Protein AF-A0A6L7CNS8-F1 (afdb_monomer_lite)

Secondary structure (DSSP, 8-state):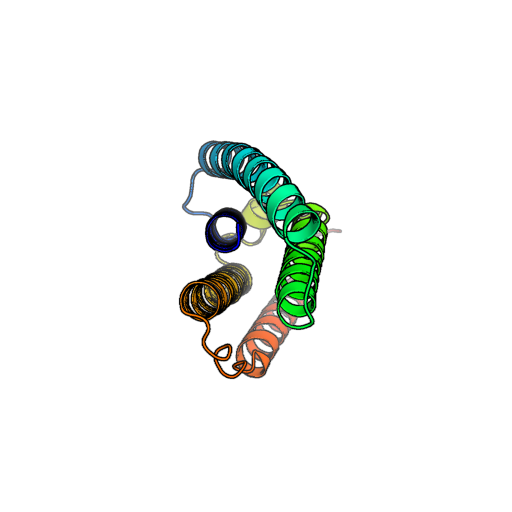
-HHHHHHHHHHHHGGG-TTS-HHHHHHHHHHHHHHHHHHHHHHHHHHHHS--SHHHHHHHHHHHHHHHHHHHHHH----HHHHHHHHTT-HHHHHHHHHHHHHHHHHHHHHHHHHTT-PPPPPPP-HHHHHHHHHHHHHHHHHTTT---

pLDDT: mean 89.31, std 11.74, range [44.66, 97.75]

Structure (mmCIF, N/CA/C/O backbone):
data_AF-A0A6L7CNS8-F1
#
_entry.id   AF-A0A6L7CNS8-F1
#
loop_
_atom_site.group_PDB
_atom_site.id
_atom_site.type_symbol
_atom_site.label_atom_id
_atom_site.label_alt_id
_atom_site.label_comp_id
_atom_site.label_asym_id
_atom_site.label_entity_id
_atom_site.label_seq_id
_atom_site.pdbx_PDB_ins_code
_atom_site.Cartn_x
_atom_site.Cartn_y
_atom_site.Cartn_z
_atom_site.occupancy
_atom_site.B_iso_or_equiv
_atom_site.auth_seq_id
_atom_site.auth_comp_id
_atom_site.auth_asym_id
_atom_site.auth_atom_id
_atom_site.pdbx_PDB_model_num
ATOM 1 N N . CYS A 1 1 ? 10.749 -3.515 -9.010 1.00 91.38 1 CYS A N 1
ATOM 2 C CA . CYS A 1 1 ? 10.189 -2.201 -8.640 1.00 91.38 1 CYS A CA 1
ATOM 3 C C . CYS A 1 1 ? 8.685 -2.311 -8.407 1.00 91.38 1 CYS A C 1
ATOM 5 O O . CYS A 1 1 ? 8.305 -2.224 -7.254 1.00 91.38 1 CYS A O 1
ATOM 7 N N . LEU A 1 2 ? 7.859 -2.609 -9.425 1.00 94.69 2 LEU A N 1
ATOM 8 C CA . LEU A 1 2 ? 6.399 -2.765 -9.248 1.00 94.69 2 LEU A CA 1
ATOM 9 C C . LEU A 1 2 ? 6.018 -3.776 -8.151 1.00 94.69 2 LEU A C 1
ATOM 11 O O . LEU A 1 2 ? 5.229 -3.446 -7.279 1.00 94.69 2 LEU A O 1
ATOM 15 N N . TYR A 1 3 ? 6.635 -4.962 -8.135 1.00 96.75 3 TYR A N 1
ATOM 16 C CA . TYR A 1 3 ? 6.379 -5.951 -7.078 1.00 96.75 3 TYR A CA 1
ATOM 17 C C . TYR A 1 3 ? 6.759 -5.461 -5.674 1.00 96.75 3 TYR A C 1
ATOM 19 O O . TYR A 1 3 ? 6.013 -5.691 -4.734 1.00 96.75 3 TYR A O 1
ATOM 27 N N . GLU A 1 4 ? 7.865 -4.727 -5.523 1.00 97.25 4 GLU A N 1
ATOM 28 C CA . GLU A 1 4 ? 8.225 -4.170 -4.209 1.00 97.25 4 GLU A CA 1
ATOM 29 C C . GLU A 1 4 ? 7.224 -3.112 -3.746 1.00 97.25 4 GLU A C 1
ATOM 31 O O . GLU A 1 4 ? 6.939 -3.012 -2.555 1.00 97.25 4 GLU A O 1
ATOM 36 N N . LEU A 1 5 ? 6.691 -2.321 -4.685 1.00 96.81 5 LEU A N 1
ATOM 37 C CA . LEU A 1 5 ? 5.643 -1.349 -4.396 1.00 96.81 5 LEU A CA 1
ATOM 38 C C . LEU A 1 5 ? 4.348 -2.052 -3.972 1.00 96.81 5 LEU A C 1
ATOM 40 O O . LEU A 1 5 ? 3.703 -1.593 -3.036 1.00 96.81 5 LEU A O 1
ATOM 44 N N . ALA A 1 6 ? 3.997 -3.179 -4.598 1.00 97.56 6 ALA A N 1
ATOM 45 C CA . ALA A 1 6 ? 2.860 -3.991 -4.167 1.00 97.56 6 ALA A CA 1
ATOM 46 C C . ALA A 1 6 ? 3.045 -4.481 -2.719 1.00 97.56 6 ALA A C 1
ATOM 48 O O . ALA A 1 6 ? 2.179 -4.243 -1.884 1.00 97.56 6 ALA A O 1
ATOM 49 N N . VAL A 1 7 ? 4.206 -5.051 -2.380 1.00 97.75 7 VAL A N 1
ATOM 50 C CA . VAL A 1 7 ? 4.500 -5.479 -0.997 1.00 97.75 7 VAL A CA 1
ATOM 51 C C . VAL A 1 7 ? 4.467 -4.295 -0.018 1.00 97.75 7 VAL A C 1
ATOM 53 O O . VAL A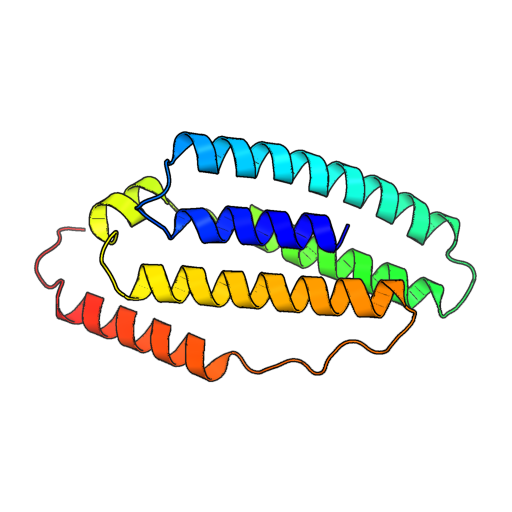 1 7 ? 4.015 -4.433 1.116 1.00 97.75 7 VAL A O 1
ATOM 56 N N . TYR A 1 8 ? 4.893 -3.098 -0.435 1.00 97.19 8 TYR A N 1
ATOM 57 C CA . TYR A 1 8 ? 4.773 -1.891 0.393 1.00 97.19 8 TYR A CA 1
ATOM 58 C C . TYR A 1 8 ? 3.310 -1.498 0.658 1.00 97.19 8 TYR A C 1
ATOM 60 O O . TYR A 1 8 ? 2.962 -1.133 1.781 1.00 97.19 8 TYR A O 1
ATOM 68 N N . VAL A 1 9 ? 2.448 -1.604 -0.356 1.00 96.50 9 VAL A N 1
ATOM 69 C CA . VAL A 1 9 ? 1.001 -1.364 -0.242 1.00 96.50 9 VAL A CA 1
ATOM 70 C C . VAL A 1 9 ? 0.350 -2.374 0.707 1.00 96.50 9 VAL A C 1
ATOM 72 O O . VAL A 1 9 ? -0.393 -1.969 1.596 1.00 96.50 9 VAL A O 1
ATOM 75 N N . GLU A 1 10 ? 0.703 -3.655 0.602 1.00 97.00 10 GLU A N 1
ATOM 76 C CA . GLU A 1 10 ? 0.284 -4.712 1.539 1.00 97.00 10 GLU A CA 1
ATOM 77 C C . GLU A 1 10 ? 0.740 -4.410 2.980 1.00 97.00 10 GLU A C 1
ATOM 79 O O . GLU A 1 10 ? -0.037 -4.492 3.937 1.00 97.00 10 GLU A O 1
ATOM 84 N N . CYS A 1 11 ? 1.985 -3.951 3.157 1.00 96.31 11 CYS A N 1
ATOM 85 C CA . CYS A 1 11 ? 2.464 -3.503 4.465 1.00 96.31 11 CYS A CA 1
ATOM 86 C C . CYS A 1 11 ? 1.636 -2.327 5.014 1.00 96.31 11 CYS A C 1
ATOM 88 O O . CYS A 1 11 ? 1.422 -2.245 6.223 1.00 96.31 11 CYS A O 1
ATOM 90 N N . LYS A 1 12 ? 1.151 -1.416 4.162 1.00 95.38 12 LYS A N 1
ATOM 91 C CA . LYS A 1 12 ? 0.239 -0.346 4.596 1.00 95.38 12 LYS A CA 1
ATOM 92 C C . LYS A 1 12 ? -1.149 -0.872 4.951 1.00 95.38 12 LYS A C 1
ATOM 94 O O . LYS A 1 12 ? -1.685 -0.467 5.979 1.00 95.38 12 LYS A O 1
ATOM 99 N N . ALA A 1 13 ? -1.701 -1.795 4.165 1.00 96.12 13 ALA A N 1
ATOM 100 C CA . ALA A 1 13 ? -2.990 -2.424 4.455 1.00 96.12 13 ALA A CA 1
ATOM 101 C C . ALA A 1 13 ? -2.994 -3.089 5.841 1.00 96.12 13 ALA A C 1
ATOM 103 O O . ALA A 1 13 ? -3.959 -2.965 6.594 1.00 96.12 13 ALA A O 1
ATOM 104 N N . GLY A 1 14 ? -1.875 -3.711 6.231 1.00 96.38 14 GLY A N 1
ATOM 105 C CA . GLY A 1 14 ? -1.709 -4.327 7.548 1.00 96.38 14 GLY A CA 1
ATOM 106 C C . GLY A 1 14 ? -1.960 -3.389 8.736 1.00 96.38 14 GLY A C 1
ATOM 107 O O . GLY A 1 14 ? -2.393 -3.859 9.786 1.00 96.38 14 GLY A O 1
ATOM 108 N N . PHE A 1 15 ? -1.777 -2.072 8.595 1.00 96.25 15 PHE A N 1
ATOM 109 C CA . PHE A 1 15 ? -2.083 -1.129 9.677 1.00 96.25 15 PHE A CA 1
ATOM 110 C C . PHE A 1 15 ? -3.578 -0.981 9.970 1.00 96.25 15 PHE A C 1
ATOM 112 O O . PHE A 1 15 ? -3.935 -0.586 11.078 1.00 96.25 15 PHE A O 1
ATOM 119 N N . TYR A 1 16 ? -4.446 -1.356 9.036 1.00 96.25 16 TYR A N 1
ATOM 120 C CA . TYR A 1 16 ? -5.892 -1.372 9.246 1.00 96.25 16 TYR A CA 1
ATOM 121 C C . TYR A 1 16 ? -6.384 -2.667 9.910 1.00 96.25 16 TYR A C 1
ATOM 123 O O . TYR A 1 16 ? -7.559 -2.784 10.237 1.00 96.25 16 TYR A O 1
ATOM 131 N N . ASP A 1 17 ? -5.497 -3.635 10.153 1.00 95.19 17 ASP A N 1
ATOM 132 C CA . ASP A 1 17 ? -5.815 -4.852 10.894 1.00 95.19 17 ASP A CA 1
ATOM 133 C C . ASP A 1 17 ? -5.329 -4.746 12.345 1.00 95.19 17 ASP A C 1
ATOM 135 O O . ASP A 1 17 ? -4.132 -4.855 12.622 1.00 95.19 17 ASP A O 1
ATOM 139 N N . ALA A 1 18 ? -6.256 -4.523 13.278 1.00 93.12 18 ALA A N 1
ATOM 140 C CA . ALA A 1 18 ? -5.936 -4.379 14.697 1.00 93.12 18 ALA A CA 1
ATOM 141 C C . ALA A 1 18 ? -5.443 -5.683 15.353 1.00 93.12 18 ALA A C 1
ATOM 143 O O . ALA A 1 18 ? -4.866 -5.627 16.436 1.00 93.12 18 ALA A O 1
ATOM 144 N N . SER A 1 19 ? -5.619 -6.843 14.705 1.00 93.62 19 SER A N 1
ATOM 145 C CA . SER A 1 19 ? -5.096 -8.117 15.217 1.00 93.62 19 SER A CA 1
ATOM 146 C C . SER A 1 19 ? -3.587 -8.285 15.004 1.00 93.62 19 SER A C 1
ATOM 148 O O . SER A 1 19 ? -2.966 -9.123 15.658 1.00 93.62 19 SER A O 1
ATOM 150 N N . LYS A 1 20 ? -2.984 -7.496 14.103 1.00 95.06 20 LYS A N 1
ATOM 151 C CA . LYS A 1 20 ? -1.542 -7.522 13.833 1.00 95.06 20 LYS A CA 1
ATOM 152 C C . LYS A 1 20 ? -0.780 -6.680 14.847 1.00 95.06 20 LYS A C 1
ATOM 154 O O . LYS A 1 20 ? -1.178 -5.547 15.129 1.00 95.06 20 LYS A O 1
ATOM 159 N N . ASP A 1 21 ? 0.370 -7.175 15.296 1.00 96.12 21 ASP A N 1
ATOM 160 C CA . ASP A 1 21 ? 1.278 -6.396 16.136 1.00 96.12 21 ASP A CA 1
ATOM 161 C C . ASP A 1 21 ? 1.743 -5.121 15.411 1.00 96.12 21 ASP A C 1
ATOM 163 O O . ASP A 1 21 ? 2.104 -5.141 14.230 1.00 96.12 21 ASP A O 1
ATOM 167 N N . PHE A 1 22 ? 1.663 -3.984 16.105 1.00 95.25 22 PHE A N 1
ATOM 168 C CA . PHE A 1 22 ? 1.951 -2.684 15.505 1.00 95.25 22 PHE A CA 1
ATOM 169 C C . PHE A 1 22 ? 3.443 -2.507 15.214 1.00 95.25 22 PHE A C 1
ATOM 171 O O . PHE A 1 22 ? 3.801 -2.028 14.136 1.00 95.25 22 PHE A O 1
ATOM 178 N N . ASP A 1 23 ? 4.308 -2.904 16.146 1.00 96.69 23 ASP A N 1
ATOM 179 C CA . ASP A 1 23 ? 5.750 -2.707 16.030 1.00 96.69 23 ASP A CA 1
ATOM 180 C C . ASP A 1 23 ? 6.333 -3.622 14.951 1.00 96.69 23 ASP A C 1
ATOM 182 O O . ASP A 1 23 ? 7.171 -3.196 14.151 1.00 96.69 23 ASP A O 1
ATOM 186 N N . GLU A 1 24 ? 5.865 -4.867 14.859 1.00 97.44 24 GLU A N 1
ATOM 187 C CA . GLU A 1 24 ? 6.213 -5.773 13.764 1.00 97.44 24 GLU A CA 1
ATOM 188 C C . GLU A 1 24 ? 5.793 -5.199 12.405 1.00 97.44 24 GLU A C 1
ATOM 190 O O . GLU A 1 24 ? 6.600 -5.191 11.467 1.00 97.44 24 GLU A O 1
ATOM 195 N N . GLN A 1 25 ? 4.572 -4.658 12.307 1.00 96.75 25 GLN A N 1
ATOM 196 C CA . GLN A 1 25 ? 4.052 -4.051 11.079 1.00 96.75 25 GLN A CA 1
ATOM 197 C C . GLN A 1 25 ? 4.836 -2.792 10.685 1.00 96.75 25 GLN A C 1
ATOM 199 O O . GLN A 1 25 ? 5.189 -2.614 9.516 1.00 96.75 25 GLN A O 1
ATOM 204 N N . PHE A 1 26 ? 5.168 -1.944 11.657 1.00 95.88 26 PHE A N 1
ATOM 205 C CA . PHE A 1 26 ? 5.993 -0.757 11.458 1.00 95.88 26 PHE A CA 1
ATOM 206 C C . PHE A 1 26 ? 7.397 -1.111 10.978 1.00 95.88 26 PHE A C 1
ATOM 208 O O . PHE A 1 26 ? 7.864 -0.589 9.962 1.00 95.88 26 PHE A O 1
ATOM 215 N N . ASN A 1 27 ? 8.045 -2.070 11.635 1.00 97.19 27 ASN A N 1
ATOM 216 C CA . ASN A 1 27 ? 9.358 -2.550 11.228 1.00 97.19 27 ASN A CA 1
ATOM 217 C C . ASN A 1 27 ? 9.340 -3.175 9.822 1.00 97.19 27 ASN A C 1
ATOM 219 O O . ASN A 1 27 ? 10.284 -2.985 9.051 1.00 97.19 27 ASN A O 1
ATOM 223 N N . ALA A 1 28 ? 8.281 -3.912 9.467 1.00 97.38 28 ALA A N 1
ATOM 224 C CA . ALA A 1 28 ? 8.106 -4.457 8.123 1.00 97.38 28 ALA A CA 1
ATOM 225 C C . ALA A 1 28 ? 7.958 -3.347 7.072 1.00 97.38 28 ALA A C 1
ATOM 227 O O . ALA A 1 28 ? 8.659 -3.380 6.058 1.00 97.38 28 ALA A O 1
ATOM 228 N N . LEU A 1 29 ? 7.131 -2.331 7.346 1.00 96.25 29 LEU A N 1
ATOM 229 C CA . LEU A 1 29 ? 6.941 -1.185 6.457 1.00 96.25 29 LEU A CA 1
ATOM 230 C C . LEU A 1 29 ? 8.262 -0.448 6.195 1.00 96.25 29 LEU A C 1
ATOM 232 O O . LEU A 1 29 ? 8.585 -0.180 5.040 1.00 96.25 29 LEU A O 1
ATOM 236 N N . VAL A 1 30 ? 9.045 -0.157 7.241 1.00 96.50 30 VAL A N 1
ATOM 237 C CA . VAL A 1 30 ? 10.336 0.545 7.115 1.00 96.50 30 VAL A CA 1
ATOM 238 C C . VAL A 1 30 ? 11.328 -0.262 6.278 1.00 96.50 30 VAL A C 1
ATOM 240 O O . VAL A 1 30 ? 11.968 0.286 5.379 1.00 96.50 30 VAL A O 1
ATOM 243 N N . ARG A 1 31 ? 11.443 -1.576 6.517 1.00 97.75 31 ARG A N 1
ATOM 244 C CA . ARG A 1 31 ? 12.304 -2.444 5.693 1.00 97.75 31 ARG A CA 1
ATOM 245 C C . ARG A 1 31 ? 11.873 -2.432 4.230 1.00 97.75 31 ARG A C 1
ATOM 247 O O . ARG A 1 31 ? 12.721 -2.316 3.346 1.00 97.75 31 ARG A O 1
ATOM 254 N N . GLN A 1 32 ? 10.569 -2.511 3.977 1.00 97.75 32 GLN A N 1
ATOM 255 C CA . GLN A 1 32 ? 10.051 -2.507 2.616 1.00 97.75 32 GLN A CA 1
ATOM 256 C C . GLN A 1 32 ? 10.236 -1.149 1.931 1.00 97.75 32 GLN A C 1
ATOM 258 O O . GLN A 1 32 ? 10.517 -1.099 0.737 1.00 97.75 32 GLN A O 1
ATOM 263 N N . GLN A 1 33 ? 10.159 -0.046 2.676 1.00 95.94 33 GLN A N 1
ATOM 264 C CA . GLN A 1 33 ? 10.443 1.294 2.165 1.00 95.94 33 GLN A CA 1
ATOM 265 C C . GLN A 1 33 ? 11.871 1.401 1.607 1.00 95.94 33 GLN A C 1
ATOM 267 O O . GLN A 1 33 ? 12.073 1.942 0.519 1.00 95.94 33 GLN A O 1
ATOM 272 N N . ILE A 1 34 ? 12.854 0.831 2.315 1.00 96.50 34 ILE A N 1
ATOM 273 C CA . ILE A 1 34 ? 14.249 0.761 1.852 1.00 96.50 34 ILE A CA 1
ATOM 274 C C . ILE A 1 34 ? 14.336 -0.066 0.561 1.00 96.50 34 ILE A C 1
ATOM 276 O O . ILE A 1 34 ? 14.909 0.390 -0.427 1.00 96.50 34 ILE A O 1
ATOM 280 N N . ALA A 1 35 ? 13.702 -1.243 0.528 1.00 97.19 35 ALA A N 1
ATOM 281 C CA . ALA A 1 35 ? 13.707 -2.112 -0.649 1.00 97.19 35 ALA A CA 1
ATOM 282 C C . ALA A 1 35 ? 13.084 -1.443 -1.890 1.00 97.19 35 ALA A C 1
ATOM 284 O O . ALA A 1 35 ? 13.620 -1.557 -2.999 1.00 97.19 35 ALA A O 1
ATOM 285 N N . VAL A 1 36 ? 11.976 -0.711 -1.720 1.00 96.25 36 VAL A N 1
ATOM 286 C CA . VAL A 1 36 ? 11.346 0.058 -2.804 1.00 96.25 36 VAL A CA 1
ATOM 287 C C . VAL A 1 36 ? 12.292 1.139 -3.316 1.00 96.25 36 VAL A C 1
ATOM 289 O O . VAL A 1 36 ? 12.489 1.220 -4.530 1.00 96.25 36 VAL A O 1
ATOM 292 N N . ALA A 1 37 ? 12.906 1.923 -2.426 1.00 94.06 37 ALA A N 1
ATOM 293 C CA . ALA A 1 37 ? 13.844 2.979 -2.805 1.00 94.06 37 ALA A CA 1
ATOM 294 C C . ALA A 1 37 ? 15.040 2.425 -3.604 1.00 94.06 37 ALA A C 1
ATOM 296 O O . ALA A 1 37 ? 15.358 2.935 -4.683 1.00 94.06 37 ALA A O 1
ATOM 297 N N . ASP A 1 38 ? 15.634 1.319 -3.148 1.00 95.94 38 ASP A N 1
ATOM 298 C CA . ASP A 1 38 ? 16.739 0.653 -3.845 1.00 95.94 38 ASP A CA 1
ATOM 299 C C . ASP A 1 38 ? 16.320 0.162 -5.239 1.00 95.94 38 ASP A C 1
ATOM 301 O O . ASP A 1 38 ? 17.018 0.378 -6.236 1.00 95.94 38 ASP A O 1
ATOM 305 N N . LYS A 1 39 ? 15.146 -0.476 -5.361 1.00 95.50 39 LYS A N 1
ATOM 306 C CA . LYS A 1 39 ? 14.651 -0.923 -6.674 1.00 95.50 39 LYS A CA 1
ATOM 307 C C . LYS A 1 39 ? 14.248 0.235 -7.580 1.00 95.50 39 LYS A C 1
ATOM 309 O O . LYS A 1 39 ? 14.362 0.077 -8.797 1.00 95.50 39 LYS A O 1
ATOM 314 N N . GLN A 1 40 ? 13.775 1.354 -7.038 1.00 92.94 40 GLN A N 1
ATOM 315 C CA . GLN A 1 40 ? 13.486 2.556 -7.819 1.00 92.94 40 GLN A CA 1
ATOM 316 C C . GLN A 1 40 ? 14.769 3.143 -8.399 1.00 92.94 40 GLN A C 1
ATOM 318 O O . GLN A 1 40 ? 14.794 3.453 -9.586 1.00 92.94 40 GLN A O 1
ATOM 323 N N . GLN A 1 41 ? 15.848 3.204 -7.617 1.00 92.12 41 GLN A N 1
ATOM 324 C CA . GLN A 1 41 ? 17.162 3.641 -8.089 1.00 92.12 41 GLN A CA 1
ATOM 325 C C . GLN A 1 41 ? 17.660 2.778 -9.261 1.00 92.12 41 GLN A C 1
ATOM 327 O O . GLN A 1 41 ? 18.018 3.305 -10.314 1.00 92.12 41 GLN A O 1
ATOM 332 N N . VAL A 1 42 ? 17.602 1.451 -9.120 1.00 92.56 42 VAL A N 1
ATOM 333 C CA . VAL A 1 42 ? 17.990 0.518 -10.194 1.00 92.56 42 VAL A CA 1
ATOM 334 C C . VAL A 1 42 ? 17.099 0.674 -11.430 1.00 92.56 42 VAL A C 1
ATOM 336 O O . VAL A 1 42 ? 17.599 0.698 -12.554 1.00 92.56 42 VAL A O 1
ATOM 339 N N . ALA A 1 43 ? 15.782 0.796 -11.240 1.00 90.81 43 ALA A N 1
ATOM 340 C CA . ALA A 1 43 ? 14.842 0.982 -12.342 1.00 90.81 43 ALA A CA 1
ATOM 341 C C . ALA A 1 43 ? 15.092 2.301 -13.082 1.00 90.81 43 ALA A C 1
ATOM 343 O O . ALA A 1 43 ? 15.057 2.313 -14.307 1.00 90.81 43 ALA A O 1
ATOM 344 N N . ARG A 1 44 ? 15.399 3.379 -12.352 1.00 90.44 44 ARG A N 1
ATOM 345 C CA . ARG A 1 44 ? 15.741 4.691 -12.901 1.00 90.44 44 ARG A CA 1
ATOM 346 C C . ARG A 1 44 ? 16.956 4.602 -13.819 1.00 90.44 44 ARG A C 1
ATOM 348 O O . ARG A 1 44 ? 16.904 5.038 -14.966 1.00 90.44 44 ARG A O 1
ATOM 355 N N . ASP A 1 45 ? 18.035 4.000 -13.327 1.00 89.19 45 ASP A N 1
ATOM 356 C CA . ASP A 1 45 ? 19.269 3.858 -14.098 1.00 89.19 45 ASP A CA 1
ATOM 357 C C . ASP A 1 45 ? 19.052 2.998 -15.351 1.00 89.19 45 ASP A C 1
ATOM 359 O O . ASP A 1 45 ? 19.591 3.313 -16.411 1.00 89.19 45 ASP A O 1
ATOM 363 N N . PHE A 1 46 ? 18.221 1.956 -15.253 1.00 86.38 46 PHE A N 1
ATOM 364 C CA . PHE A 1 46 ? 17.823 1.124 -16.387 1.00 86.38 46 PHE A CA 1
ATOM 365 C C . PHE A 1 46 ? 17.045 1.924 -17.444 1.00 86.38 46 PHE A C 1
ATOM 367 O O . PHE A 1 46 ? 17.478 1.997 -18.593 1.00 86.38 46 PHE A O 1
ATOM 374 N N . VAL A 1 47 ? 15.949 2.590 -17.060 1.00 85.06 47 VAL A N 1
ATOM 375 C CA . VAL A 1 47 ? 15.091 3.302 -18.025 1.00 85.06 47 VAL A CA 1
ATOM 376 C C . VAL A 1 47 ? 15.765 4.522 -18.650 1.00 85.06 47 VAL A C 1
ATOM 378 O O . VAL A 1 47 ? 15.405 4.885 -19.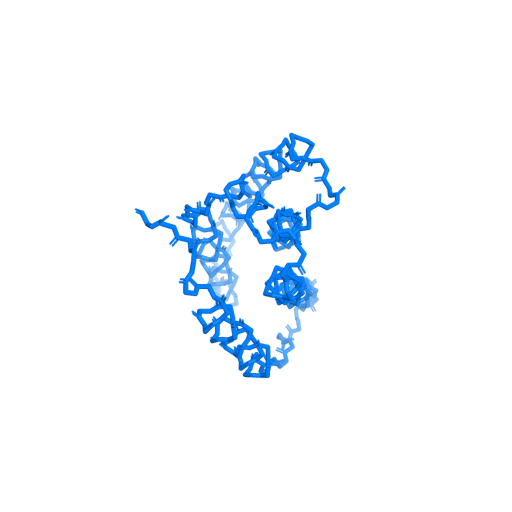763 1.00 85.06 47 VAL A O 1
ATOM 381 N N . PHE A 1 48 ? 16.740 5.154 -17.984 1.00 78.94 48 PHE A N 1
ATOM 382 C CA . PHE A 1 48 ? 17.474 6.290 -18.557 1.00 78.94 48 PHE A CA 1
ATOM 383 C C . PHE A 1 48 ? 18.704 5.891 -19.380 1.00 78.94 48 PHE A C 1
ATOM 385 O O . PHE A 1 48 ? 19.059 6.629 -20.298 1.00 78.94 48 PHE A O 1
ATOM 392 N N . ARG A 1 49 ? 19.356 4.750 -19.103 1.00 75.31 49 ARG A N 1
ATOM 393 C CA . ARG A 1 49 ? 20.492 4.276 -19.919 1.00 75.31 49 ARG A CA 1
ATOM 394 C C . ARG A 1 49 ? 20.056 3.687 -21.259 1.00 75.31 49 ARG A C 1
ATOM 396 O O . ARG A 1 49 ? 20.766 3.881 -22.242 1.00 75.31 49 ARG A O 1
ATOM 403 N N . ASP A 1 50 ? 18.909 3.013 -21.301 1.00 63.97 50 ASP A N 1
ATOM 404 C CA . ASP A 1 50 ? 18.412 2.337 -22.508 1.00 63.97 50 ASP A CA 1
ATOM 405 C C . ASP A 1 50 ? 17.454 3.186 -23.358 1.00 63.97 50 ASP A C 1
ATOM 407 O O . ASP A 1 50 ? 16.950 2.711 -24.366 1.00 63.97 50 ASP A O 1
ATOM 411 N N . ASN A 1 51 ? 17.233 4.461 -23.015 1.00 61.06 51 ASN A N 1
ATOM 412 C CA . ASN A 1 51 ? 16.224 5.319 -23.647 1.00 61.06 51 ASN A CA 1
ATOM 413 C C . ASN A 1 51 ? 16.614 5.797 -25.062 1.00 61.06 51 ASN A C 1
ATOM 415 O O . ASN A 1 51 ? 17.006 6.949 -25.263 1.00 61.06 51 ASN A O 1
ATOM 419 N N . ARG A 1 52 ? 16.559 4.903 -26.055 1.00 60.44 52 ARG A N 1
ATOM 420 C CA . ARG A 1 52 ? 17.010 5.146 -27.439 1.00 60.44 52 ARG A CA 1
ATOM 421 C C . ARG A 1 52 ? 15.873 5.087 -28.466 1.00 60.44 52 ARG A C 1
ATOM 423 O O . ARG A 1 52 ? 16.088 5.457 -29.620 1.00 60.44 52 ARG A O 1
ATOM 430 N N . THR A 1 53 ? 14.682 4.636 -28.072 1.00 57.81 53 THR A N 1
ATOM 431 C CA . THR A 1 53 ? 13.516 4.371 -28.929 1.00 57.81 53 THR A CA 1
ATOM 432 C C . THR A 1 53 ? 12.192 4.796 -28.273 1.00 57.81 53 THR A C 1
ATOM 434 O O . THR A 1 53 ? 12.110 5.075 -27.082 1.00 57.81 53 THR A O 1
ATOM 437 N N . THR A 1 54 ? 11.100 4.823 -29.044 1.00 58.72 54 THR A N 1
ATOM 438 C CA . THR A 1 54 ? 9.748 5.176 -28.564 1.00 58.72 54 THR A CA 1
ATOM 439 C C . THR A 1 54 ? 9.169 4.172 -27.554 1.00 58.72 54 THR A C 1
ATOM 441 O O . THR A 1 54 ? 8.326 4.549 -26.740 1.00 58.72 54 THR A O 1
ATOM 444 N N . SER A 1 55 ? 9.610 2.906 -27.592 1.00 60.22 55 SER A N 1
ATOM 445 C CA . SER A 1 55 ? 9.247 1.872 -26.606 1.00 60.22 55 SER A CA 1
ATOM 446 C C . SER A 1 55 ? 9.801 2.207 -25.218 1.00 60.22 55 SER A C 1
ATOM 448 O O . SER A 1 55 ? 9.122 2.024 -24.206 1.00 60.22 55 SER A O 1
ATOM 450 N N . ASP A 1 56 ? 10.986 2.813 -25.177 1.00 64.25 56 ASP A N 1
ATOM 451 C CA . ASP A 1 56 ? 11.669 3.178 -23.937 1.00 64.25 56 ASP A CA 1
ATOM 452 C C . ASP A 1 56 ? 10.952 4.328 -23.206 1.00 64.25 56 ASP A C 1
ATOM 454 O O . ASP A 1 56 ? 10.866 4.346 -21.975 1.00 64.25 56 ASP A O 1
ATOM 458 N N . GLY A 1 57 ? 10.276 5.207 -23.957 1.00 79.31 57 GLY A N 1
ATOM 459 C CA . GLY A 1 57 ? 9.405 6.245 -23.400 1.00 79.31 57 GLY A CA 1
ATOM 460 C C . GLY A 1 57 ? 8.251 5.693 -22.553 1.00 79.31 57 GLY A C 1
ATOM 461 O O . GLY A 1 57 ? 7.841 6.328 -21.580 1.00 79.31 57 GLY A O 1
ATOM 462 N N . ARG A 1 58 ? 7.753 4.486 -22.857 1.00 82.44 58 ARG A N 1
ATOM 463 C CA . ARG A 1 58 ? 6.691 3.833 -22.072 1.00 82.44 58 ARG A CA 1
ATOM 464 C C . ARG A 1 58 ? 7.205 3.348 -20.719 1.00 82.44 58 ARG A C 1
ATOM 466 O O . ARG A 1 58 ? 6.523 3.526 -19.713 1.00 82.44 58 ARG A O 1
ATOM 473 N N . LEU A 1 59 ? 8.406 2.770 -20.678 1.00 85.88 59 LEU A N 1
ATOM 474 C CA . LEU A 1 59 ? 9.029 2.322 -19.429 1.00 85.88 59 LEU A CA 1
ATOM 475 C C . LEU A 1 59 ? 9.355 3.503 -18.511 1.00 85.88 59 LEU A C 1
ATOM 477 O O . LEU A 1 59 ? 9.144 3.405 -17.303 1.00 85.88 59 LEU A O 1
ATOM 481 N N . VAL A 1 60 ? 9.770 4.641 -19.077 1.00 88.75 60 VAL A N 1
ATOM 482 C CA . VAL A 1 60 ? 9.924 5.894 -18.322 1.00 88.75 60 VAL A CA 1
ATOM 483 C C . VAL A 1 60 ? 8.594 6.361 -17.733 1.00 88.75 60 VAL A C 1
ATOM 485 O O . VAL A 1 60 ? 8.540 6.678 -16.547 1.00 88.75 60 VAL A O 1
ATOM 488 N N . GLN A 1 61 ? 7.509 6.360 -18.514 1.00 88.75 61 GLN A N 1
ATOM 489 C CA . GLN A 1 61 ? 6.184 6.741 -18.009 1.00 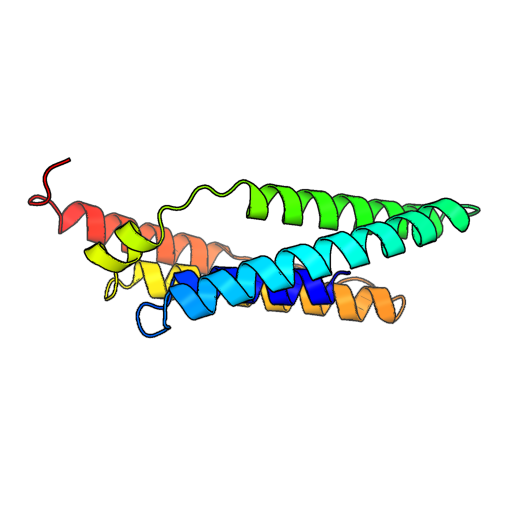88.75 61 GLN A CA 1
ATOM 490 C C . GLN A 1 61 ? 5.712 5.817 -16.882 1.00 88.75 61 GLN A C 1
ATOM 492 O O . GLN A 1 61 ? 5.239 6.299 -15.857 1.00 88.75 61 GLN A O 1
ATOM 497 N N . ILE A 1 62 ? 5.879 4.500 -17.033 1.00 89.94 62 ILE A N 1
ATOM 498 C CA . ILE A 1 62 ? 5.552 3.527 -15.981 1.00 89.94 62 ILE A CA 1
ATOM 499 C C . ILE A 1 62 ? 6.388 3.800 -14.727 1.00 89.94 62 ILE A C 1
ATOM 501 O O . ILE A 1 62 ? 5.857 3.777 -13.618 1.00 89.94 62 ILE A O 1
ATOM 505 N N . HIS A 1 63 ? 7.680 4.089 -14.887 1.00 91.19 63 HIS A N 1
ATOM 506 C CA . HIS A 1 63 ? 8.555 4.417 -13.767 1.00 91.19 63 HIS A CA 1
ATOM 507 C C . HIS A 1 63 ? 8.121 5.693 -13.034 1.00 91.19 63 HIS A C 1
ATOM 509 O O . HIS A 1 63 ? 8.035 5.674 -11.810 1.00 91.19 63 HIS A O 1
ATOM 515 N N . MET A 1 64 ? 7.768 6.756 -13.763 1.00 92.12 64 MET A N 1
ATOM 516 C CA . MET A 1 64 ? 7.229 7.985 -13.170 1.00 92.12 64 MET A CA 1
ATOM 517 C C . MET A 1 64 ? 5.919 7.721 -12.423 1.00 92.12 64 MET A C 1
ATOM 519 O O . MET A 1 64 ? 5.782 8.130 -11.279 1.00 92.12 64 MET A O 1
ATOM 523 N N . ARG A 1 65 ? 4.988 6.951 -13.003 1.00 92.69 65 ARG A N 1
ATOM 524 C CA . ARG A 1 65 ? 3.726 6.609 -12.322 1.00 92.69 65 ARG A CA 1
ATOM 525 C C . ARG A 1 65 ? 3.926 5.772 -11.064 1.00 92.69 65 ARG A C 1
ATOM 527 O O . ARG A 1 65 ? 3.219 5.977 -10.085 1.00 92.69 65 ARG A O 1
ATOM 534 N N . MET A 1 66 ? 4.888 4.850 -11.062 1.00 92.25 66 MET A N 1
ATOM 535 C CA . MET A 1 66 ? 5.262 4.136 -9.838 1.00 92.25 66 MET A CA 1
ATOM 536 C C . MET A 1 66 ? 5.778 5.075 -8.752 1.00 92.25 66 MET A C 1
ATOM 538 O O . MET A 1 66 ? 5.465 4.865 -7.581 1.00 92.25 66 MET A O 1
ATOM 542 N N . LEU A 1 67 ? 6.596 6.059 -9.134 1.00 93.88 67 LEU A N 1
ATOM 543 C CA . LEU A 1 67 ? 7.139 7.043 -8.207 1.00 93.88 67 LEU A CA 1
ATOM 544 C C . LEU A 1 67 ? 6.012 7.901 -7.621 1.00 93.88 67 LEU A C 1
ATOM 546 O O . LEU A 1 67 ? 5.917 7.976 -6.402 1.00 93.88 67 LEU A O 1
ATOM 550 N N . ASP A 1 68 ? 5.111 8.417 -8.465 1.00 94.88 68 ASP A N 1
ATOM 551 C CA . ASP A 1 68 ? 3.936 9.192 -8.041 1.00 94.88 68 ASP A CA 1
ATOM 552 C C . ASP A 1 68 ? 3.114 8.429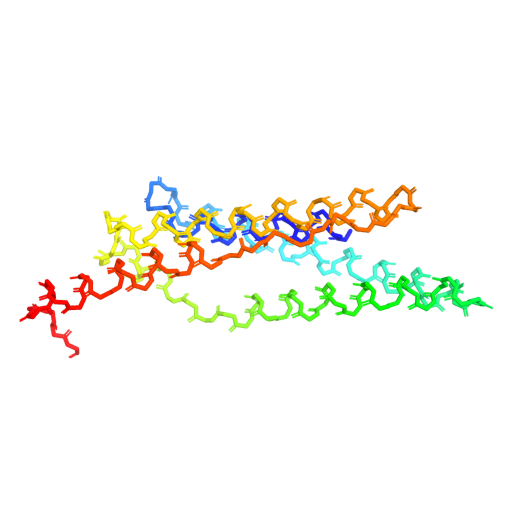 -6.980 1.00 94.88 68 ASP A C 1
ATOM 554 O O . ASP A 1 68 ? 2.770 8.971 -5.931 1.00 94.88 68 ASP A O 1
ATOM 558 N N . ILE A 1 69 ? 2.820 7.143 -7.229 1.00 92.75 69 ILE A N 1
ATOM 559 C CA . ILE A 1 69 ? 2.055 6.295 -6.298 1.00 92.75 69 ILE A CA 1
ATOM 560 C C . ILE A 1 69 ? 2.819 6.103 -4.986 1.00 92.75 69 ILE A C 1
ATOM 562 O O . ILE A 1 69 ? 2.241 6.221 -3.907 1.00 92.75 69 ILE A O 1
ATOM 566 N N . TYR A 1 70 ? 4.112 5.790 -5.066 1.00 94.25 70 TYR A N 1
ATOM 567 C CA . TYR A 1 70 ? 4.939 5.585 -3.884 1.00 94.25 70 TYR A CA 1
ATOM 568 C C . TYR A 1 70 ? 5.032 6.849 -3.024 1.00 94.25 70 TYR A C 1
ATOM 570 O O . TYR A 1 70 ? 4.855 6.766 -1.812 1.00 94.25 70 TYR A O 1
ATOM 578 N N . GLU A 1 71 ? 5.258 8.012 -3.634 1.00 93.69 71 GLU A N 1
ATOM 579 C CA . GLU A 1 71 ? 5.321 9.297 -2.934 1.00 93.69 71 GLU A CA 1
ATOM 580 C C . GLU A 1 71 ? 3.979 9.654 -2.295 1.00 93.69 71 GLU A C 1
ATOM 582 O O . GLU A 1 71 ? 3.942 10.048 -1.128 1.00 93.69 71 GLU A O 1
ATOM 587 N N . TYR A 1 72 ? 2.872 9.439 -3.013 1.00 93.62 72 TYR A N 1
ATOM 588 C CA . TYR A 1 72 ? 1.532 9.636 -2.468 1.00 93.62 72 TYR A CA 1
ATOM 589 C C . TYR A 1 72 ? 1.306 8.773 -1.220 1.00 93.62 72 TYR A C 1
ATOM 591 O O . TYR A 1 72 ? 0.941 9.290 -0.162 1.00 93.62 72 TYR A O 1
ATOM 599 N N . LEU A 1 73 ? 1.607 7.474 -1.305 1.00 91.12 73 LEU A N 1
ATOM 600 C CA . LEU A 1 73 ? 1.491 6.558 -0.171 1.00 91.12 73 LEU A CA 1
ATOM 601 C C . LEU A 1 73 ? 2.430 6.948 0.971 1.00 91.12 73 LEU A C 1
ATOM 603 O O . LEU A 1 73 ? 2.027 6.902 2.128 1.00 91.12 73 LEU A O 1
ATOM 607 N N . LEU A 1 74 ? 3.670 7.332 0.681 1.00 90.88 74 LEU A N 1
ATOM 608 C CA . LEU A 1 74 ? 4.631 7.749 1.698 1.00 90.88 74 LEU A CA 1
ATOM 609 C C . LEU A 1 74 ? 4.157 9.009 2.438 1.00 90.88 74 LEU A C 1
ATOM 611 O O . LEU A 1 74 ? 4.316 9.096 3.651 1.00 90.88 74 LEU A O 1
ATOM 615 N N . SER A 1 75 ? 3.534 9.947 1.721 1.00 91.00 75 SER A N 1
ATOM 616 C CA . SER A 1 75 ? 3.024 11.206 2.275 1.00 91.00 75 SER A CA 1
ATOM 617 C C . SER A 1 75 ? 1.760 11.057 3.131 1.00 91.00 75 SER A C 1
ATOM 619 O O . SER A 1 75 ? 1.372 12.004 3.817 1.00 91.00 75 SER A O 1
ATOM 621 N N . SER A 1 76 ? 1.114 9.883 3.122 1.00 85.44 76 SER A N 1
ATOM 622 C CA . SER A 1 76 ? -0.076 9.642 3.938 1.00 85.44 76 SER A CA 1
ATOM 623 C C . SER A 1 76 ? 0.291 9.649 5.434 1.00 85.44 76 SER A C 1
ATOM 625 O O . SER A 1 76 ? 0.830 8.667 5.952 1.00 85.44 76 SER A O 1
ATOM 627 N N . ASN A 1 77 ? -0.026 10.735 6.137 1.00 75.56 77 ASN A N 1
ATOM 628 C CA . ASN A 1 77 ? 0.188 10.888 7.581 1.00 75.56 77 ASN A CA 1
ATOM 629 C C . ASN A 1 77 ? -1.008 10.356 8.389 1.00 75.56 77 ASN A C 1
ATOM 631 O O . ASN A 1 77 ? -1.701 11.107 9.073 1.00 75.56 77 ASN A O 1
ATOM 635 N N . THR A 1 78 ? -1.273 9.054 8.287 1.00 88.19 78 THR A N 1
ATOM 636 C CA . THR A 1 78 ? -2.318 8.404 9.089 1.00 88.19 78 THR A CA 1
ATOM 637 C C . THR A 1 78 ? -1.786 8.072 10.482 1.00 88.19 78 THR A C 1
ATOM 639 O O . THR A 1 78 ? -0.789 7.359 10.608 1.00 88.19 78 THR A O 1
ATOM 642 N N . ASP A 1 79 ? -2.476 8.528 11.529 1.00 92.81 79 ASP A N 1
ATOM 643 C CA . ASP A 1 79 ? -2.214 8.110 12.911 1.00 92.81 79 ASP A CA 1
ATOM 644 C C . ASP A 1 79 ? -2.833 6.727 13.159 1.00 92.81 79 ASP A C 1
ATOM 646 O O . ASP A 1 79 ? -3.948 6.582 13.660 1.00 92.81 79 ASP A O 1
ATOM 650 N N . TYR A 1 80 ? -2.126 5.689 12.714 1.00 94.44 80 TYR A N 1
ATOM 651 C CA . TYR A 1 80 ? -2.575 4.305 12.847 1.00 94.44 80 TYR A CA 1
ATOM 652 C C . TYR A 1 80 ? -2.746 3.836 14.300 1.00 94.44 80 TYR A C 1
ATOM 654 O O . TYR A 1 80 ? -3.711 3.108 14.542 1.00 94.44 80 TYR A O 1
ATOM 662 N N . PRO A 1 81 ? -1.884 4.213 15.270 1.00 94.44 81 PRO A N 1
ATOM 663 C CA . PRO A 1 81 ? -2.139 3.927 16.680 1.00 94.44 81 PRO A CA 1
ATOM 664 C C . PRO A 1 81 ? -3.495 4.453 17.151 1.00 94.44 81 PRO A C 1
ATOM 666 O O . PRO A 1 81 ? -4.288 3.684 17.697 1.00 94.44 81 PRO A O 1
ATOM 669 N N . LEU A 1 82 ? -3.795 5.728 16.881 1.00 93.75 82 LEU A N 1
ATOM 670 C CA . LEU A 1 82 ? -5.075 6.327 17.248 1.00 93.75 82 LEU A CA 1
ATOM 671 C C . LEU A 1 82 ? -6.233 5.641 16.511 1.00 93.75 82 LEU A C 1
ATOM 673 O O . LEU A 1 82 ? -7.241 5.285 17.117 1.00 93.75 82 LEU A O 1
ATOM 677 N N . LEU A 1 83 ? -6.070 5.392 15.212 1.00 93.06 83 LEU A N 1
ATOM 678 C CA . LEU A 1 83 ? -7.085 4.736 14.394 1.00 93.06 83 LEU A CA 1
ATOM 679 C C . LEU A 1 83 ? -7.437 3.341 14.935 1.00 93.06 83 LEU A C 1
ATOM 681 O O . LEU A 1 83 ? -8.611 3.021 15.102 1.00 93.06 83 LEU A O 1
ATOM 685 N N . ARG A 1 84 ? -6.429 2.529 15.272 1.00 94.38 84 ARG A N 1
ATOM 686 C CA . ARG A 1 84 ? -6.622 1.204 15.878 1.00 94.38 84 ARG A CA 1
ATOM 687 C C . ARG A 1 84 ? -7.229 1.297 17.273 1.00 94.38 84 ARG A C 1
ATOM 689 O O . ARG A 1 84 ? -8.064 0.470 17.607 1.00 94.38 84 ARG A O 1
ATOM 696 N N . GLN A 1 85 ? -6.852 2.291 18.075 1.00 93.75 85 GLN A N 1
ATOM 697 C CA . GLN A 1 85 ? -7.404 2.464 19.418 1.00 93.75 85 GLN A CA 1
ATOM 698 C C . GLN A 1 85 ? -8.921 2.692 19.396 1.00 93.75 85 GLN A C 1
ATOM 700 O O . GLN A 1 85 ? -9.634 2.125 20.221 1.00 93.75 85 GLN A O 1
ATOM 705 N N . TRP A 1 86 ? -9.407 3.527 18.477 1.00 92.25 86 TRP A N 1
ATOM 706 C CA . TRP A 1 86 ? -10.810 3.947 18.464 1.00 92.25 86 TRP A CA 1
ATOM 707 C C . TRP A 1 86 ? -11.692 3.121 17.535 1.00 92.25 86 TRP A C 1
ATOM 709 O O . TRP A 1 86 ? -12.879 2.964 17.809 1.00 92.25 86 TRP A O 1
ATOM 719 N N . LEU A 1 87 ? -11.132 2.603 16.441 1.00 93.69 87 LEU A N 1
ATOM 720 C CA . LEU A 1 87 ? -11.899 1.992 15.359 1.00 93.69 87 LEU A CA 1
ATOM 721 C C . LEU A 1 87 ? -11.518 0.533 15.087 1.00 93.69 87 LEU A C 1
ATOM 723 O O . LEU A 1 87 ? -11.940 0.021 14.059 1.00 93.69 87 LEU A O 1
ATOM 727 N N . ALA A 1 88 ? -10.769 -0.153 15.964 1.00 91.94 88 ALA A N 1
ATOM 728 C CA . ALA A 1 88 ? -10.305 -1.536 15.748 1.00 91.94 88 ALA A CA 1
ATOM 729 C C . ALA A 1 88 ? -11.363 -2.478 15.144 1.00 91.94 88 ALA A C 1
ATOM 731 O O . ALA A 1 88 ? -11.080 -3.157 14.159 1.00 91.94 88 ALA A O 1
ATOM 732 N N . ASP A 1 89 ? -12.572 -2.483 15.712 1.00 89.94 89 ASP A N 1
ATOM 733 C CA . ASP A 1 89 ? -13.675 -3.362 15.300 1.00 89.94 89 ASP A CA 1
ATOM 734 C C . ASP A 1 89 ? -14.633 -2.709 14.287 1.00 89.94 89 ASP A C 1
ATOM 736 O O . ASP A 1 89 ? -15.631 -3.308 13.881 1.00 89.94 89 ASP A O 1
ATOM 740 N N . ALA A 1 90 ? -14.366 -1.466 13.882 1.00 93.75 90 ALA A N 1
ATOM 741 C CA . ALA A 1 90 ? -15.216 -0.744 12.952 1.00 93.75 90 ALA A CA 1
ATOM 742 C C . ALA A 1 90 ? -15.111 -1.341 11.546 1.00 93.75 90 ALA A C 1
ATOM 744 O O . ALA A 1 90 ? -14.020 -1.590 11.027 1.00 93.75 90 ALA A O 1
ATOM 745 N N . GLU A 1 91 ? -16.254 -1.477 10.873 1.00 94.88 91 GLU A N 1
ATOM 746 C CA . GLU A 1 91 ? -16.304 -1.994 9.506 1.00 94.88 91 GLU A CA 1
ATOM 747 C C . GLU A 1 91 ? -15.408 -1.200 8.543 1.00 94.88 91 GLU A C 1
ATOM 749 O O . GLU A 1 91 ? -14.766 -1.792 7.673 1.00 94.88 91 GLU A O 1
ATOM 754 N N . VAL A 1 92 ? -15.288 0.116 8.744 1.00 95.31 92 VAL A N 1
ATOM 755 C CA . VAL A 1 92 ? -14.434 0.976 7.917 1.00 95.31 92 VAL A CA 1
ATOM 756 C C . VAL A 1 92 ? -12.970 0.521 7.903 1.00 95.31 92 VAL A C 1
ATOM 758 O O . VAL A 1 92 ? -12.327 0.618 6.863 1.00 95.31 92 VAL A O 1
ATOM 761 N N . MET A 1 93 ? -12.442 -0.034 9.003 1.00 95.75 93 MET A N 1
ATOM 762 C CA . MET A 1 93 ? -11.063 -0.539 9.052 1.00 95.75 93 MET A CA 1
ATOM 763 C C . MET A 1 93 ? -10.877 -1.717 8.104 1.00 95.75 93 MET A C 1
ATOM 765 O O . MET A 1 93 ? -9.933 -1.758 7.315 1.00 95.75 93 MET A O 1
ATOM 769 N N . ARG A 1 94 ? -11.829 -2.652 8.127 1.00 96.44 94 ARG A N 1
ATOM 770 C CA . ARG A 1 94 ? -11.843 -3.806 7.229 1.00 96.44 94 ARG A CA 1
ATOM 771 C C . ARG A 1 94 ? -11.962 -3.369 5.770 1.00 96.44 94 ARG A C 1
ATOM 773 O O . ARG A 1 94 ? -11.185 -3.832 4.945 1.00 96.44 94 ARG A O 1
ATOM 780 N N . LEU A 1 95 ? -12.872 -2.444 5.464 1.00 97.50 95 LEU A N 1
ATOM 781 C CA . LEU A 1 95 ? -13.059 -1.934 4.102 1.00 97.50 95 LEU A CA 1
ATOM 782 C C . LEU A 1 95 ? -11.810 -1.207 3.576 1.00 97.50 95 LEU A C 1
ATOM 784 O O . LEU A 1 95 ? -11.412 -1.423 2.433 1.00 97.50 95 LEU A O 1
ATOM 788 N N . LEU A 1 96 ? -11.158 -0.392 4.414 1.00 95.81 96 LEU A N 1
ATOM 789 C CA . LEU A 1 96 ? -9.906 0.286 4.068 1.00 95.81 96 LEU A CA 1
ATOM 790 C C . LEU A 1 96 ? -8.763 -0.707 3.833 1.00 95.81 96 LEU A C 1
ATOM 792 O O . LEU A 1 96 ? -7.998 -0.550 2.884 1.00 95.81 96 LEU A O 1
ATOM 796 N N . ARG A 1 97 ? -8.653 -1.759 4.649 1.00 96.69 97 ARG A N 1
ATOM 797 C CA . ARG A 1 97 ? -7.690 -2.837 4.395 1.00 96.69 97 ARG A CA 1
ATOM 798 C C . ARG A 1 97 ? -7.958 -3.490 3.041 1.00 96.69 97 ARG A C 1
ATOM 800 O O . ARG A 1 97 ? -7.050 -3.592 2.220 1.00 96.69 97 ARG A O 1
ATOM 807 N N . ASP A 1 98 ? -9.197 -3.910 2.810 1.00 96.81 98 ASP A N 1
ATOM 808 C CA . ASP A 1 98 ? -9.569 -4.711 1.647 1.00 96.81 98 ASP A CA 1
ATOM 809 C C . ASP A 1 98 ? -9.405 -3.912 0.334 1.00 96.81 98 ASP A C 1
ATOM 811 O O . ASP A 1 98 ? -8.932 -4.458 -0.665 1.00 96.81 98 ASP A O 1
ATOM 815 N N . VAL A 1 99 ? -9.687 -2.600 0.333 1.00 96.25 99 VAL A N 1
ATOM 816 C CA . VAL A 1 99 ? -9.462 -1.746 -0.849 1.00 96.25 99 VAL A CA 1
ATOM 817 C C . VAL A 1 99 ? -7.971 -1.545 -1.154 1.00 96.25 99 VAL A C 1
ATOM 819 O O . VAL A 1 99 ? -7.573 -1.514 -2.320 1.00 96.25 99 VAL A O 1
ATOM 822 N N . ILE A 1 100 ? -7.120 -1.462 -0.126 1.00 95.25 100 ILE A N 1
ATOM 823 C CA . ILE A 1 100 ? -5.664 -1.347 -0.298 1.00 95.25 100 ILE A CA 1
ATOM 824 C C . ILE A 1 100 ? -5.073 -2.686 -0.773 1.00 95.25 100 ILE A C 1
ATOM 826 O O . ILE A 1 100 ? -4.196 -2.699 -1.637 1.00 95.25 100 ILE A O 1
ATOM 830 N N . GLU A 1 101 ? -5.590 -3.821 -0.296 1.00 96.12 101 GLU A N 1
ATOM 831 C CA . GLU A 1 101 ? -5.231 -5.148 -0.820 1.00 96.12 101 GLU A CA 1
ATOM 832 C C . GLU A 1 101 ? -5.644 -5.327 -2.285 1.00 96.12 101 GLU A C 1
ATOM 834 O O . GLU A 1 101 ? -4.922 -5.928 -3.086 1.00 96.12 101 GLU A O 1
ATOM 839 N N . ARG A 1 102 ? -6.780 -4.753 -2.685 1.00 95.75 102 ARG A N 1
ATOM 840 C CA . ARG A 1 102 ? -7.180 -4.723 -4.093 1.00 95.75 102 ARG A CA 1
ATOM 841 C C . ARG A 1 102 ? -6.204 -3.901 -4.942 1.00 95.75 102 ARG A C 1
ATOM 843 O O . ARG A 1 102 ? -5.765 -4.376 -5.990 1.00 95.75 102 ARG A O 1
ATOM 850 N N . LEU A 1 103 ? -5.767 -2.741 -4.444 1.00 94.38 103 LEU A N 1
ATOM 851 C CA . LEU A 1 103 ? -4.729 -1.932 -5.094 1.00 94.38 103 LEU A CA 1
ATOM 852 C C . LEU A 1 103 ? -3.411 -2.709 -5.252 1.00 94.38 103 LEU A C 1
ATOM 854 O O . LEU A 1 103 ? -2.771 -2.633 -6.302 1.00 94.38 103 LEU A O 1
ATOM 858 N N . ARG A 1 104 ? -3.013 -3.495 -4.244 1.00 96.31 104 ARG A N 1
ATOM 859 C CA . ARG A 1 104 ? -1.851 -4.398 -4.330 1.00 96.31 104 ARG A CA 1
ATOM 860 C C . ARG A 1 104 ? -1.991 -5.368 -5.508 1.00 96.31 104 ARG A C 1
ATOM 862 O O . ARG A 1 104 ? -1.060 -5.488 -6.305 1.00 96.31 104 ARG A O 1
ATOM 869 N N . MET A 1 105 ? -3.143 -6.031 -5.644 1.00 95.38 105 MET A N 1
ATOM 870 C CA . MET A 1 105 ? -3.407 -6.968 -6.747 1.00 95.38 105 MET A CA 1
ATOM 871 C C . MET A 1 105 ? -3.347 -6.283 -8.118 1.00 95.38 105 MET A C 1
ATOM 873 O O . MET A 1 105 ? -2.772 -6.840 -9.055 1.00 95.38 105 MET A O 1
ATOM 877 N N . ASP A 1 106 ? -3.870 -5.061 -8.234 1.00 94.25 106 ASP A N 1
ATOM 878 C CA . ASP A 1 106 ? -3.799 -4.287 -9.476 1.00 94.25 106 ASP A CA 1
ATOM 879 C C . ASP A 1 106 ? -2.349 -3.939 -9.848 1.00 94.25 106 ASP A C 1
ATOM 881 O O . ASP A 1 106 ? -1.939 -4.117 -11.001 1.00 94.25 106 ASP A O 1
ATOM 885 N N . ILE A 1 107 ? -1.532 -3.515 -8.874 1.00 94.69 107 ILE A N 1
ATOM 886 C CA . ILE A 1 107 ? -0.102 -3.235 -9.088 1.00 94.69 107 ILE A CA 1
ATOM 887 C C . ILE A 1 107 ? 0.637 -4.500 -9.542 1.00 94.69 107 ILE A C 1
ATOM 889 O O . ILE A 1 107 ? 1.455 -4.430 -10.463 1.00 94.69 107 ILE A O 1
ATOM 893 N N . GLU A 1 108 ? 0.346 -5.663 -8.955 1.00 95.69 108 GLU A N 1
ATOM 894 C CA . GLU A 1 108 ? 0.921 -6.943 -9.391 1.00 95.69 108 GLU A CA 1
ATOM 895 C C . GLU A 1 108 ? 0.482 -7.339 -10.803 1.00 95.69 108 GLU A C 1
ATOM 897 O O . GLU A 1 108 ? 1.299 -7.831 -11.588 1.00 95.69 108 GLU A O 1
ATOM 902 N N . GLY A 1 109 ? -0.781 -7.096 -11.157 1.00 94.25 109 GLY A N 1
ATOM 903 C CA . GLY A 1 109 ? -1.297 -7.316 -12.506 1.00 94.25 109 GLY A CA 1
ATOM 904 C C . GLY A 1 109 ? -0.563 -6.464 -13.543 1.00 94.25 109 GLY A C 1
ATOM 905 O O . GLY A 1 109 ? -0.151 -6.967 -14.594 1.00 94.25 109 GLY A O 1
ATOM 906 N N . VAL A 1 110 ? -0.315 -5.190 -13.224 1.00 92.38 110 VAL A N 1
ATOM 907 C CA . VAL A 1 110 ? 0.514 -4.301 -14.052 1.00 92.38 110 VAL A CA 1
ATOM 908 C C . VAL A 1 110 ? 1.964 -4.795 -14.099 1.00 92.38 110 VAL A C 1
ATOM 910 O O . VAL A 1 110 ? 2.542 -4.855 -15.184 1.00 92.38 110 VAL A O 1
ATOM 913 N N . ALA A 1 111 ? 2.546 -5.211 -12.969 1.00 93.44 111 ALA A N 1
ATOM 914 C CA . ALA A 1 111 ? 3.900 -5.771 -12.904 1.00 93.44 111 ALA A CA 1
ATOM 915 C C . ALA A 1 111 ? 4.076 -6.966 -13.841 1.00 93.44 111 ALA A C 1
ATOM 917 O O . ALA A 1 111 ? 5.046 -7.035 -14.602 1.00 93.44 111 ALA A O 1
ATOM 918 N N . TYR A 1 112 ? 3.105 -7.875 -13.816 1.00 94.62 112 TYR A N 1
ATOM 919 C CA . TYR A 1 112 ? 3.083 -9.051 -14.664 1.00 94.62 112 TYR A CA 1
ATOM 920 C C . TYR A 1 112 ? 2.981 -8.684 -16.149 1.00 94.62 112 TYR A C 1
ATOM 922 O O . TYR A 1 112 ? 3.736 -9.214 -16.965 1.00 94.62 112 TYR A O 1
ATOM 930 N N . ALA A 1 113 ? 2.079 -7.764 -16.508 1.00 92.44 113 ALA A N 1
ATOM 931 C CA . ALA A 1 113 ? 1.899 -7.325 -17.890 1.00 92.44 113 ALA A CA 1
ATOM 932 C C . ALA A 1 113 ? 3.162 -6.654 -18.452 1.00 92.44 113 ALA A C 1
ATOM 934 O O . ALA A 1 113 ? 3.629 -7.033 -19.527 1.00 92.44 113 ALA A O 1
ATOM 935 N N . VAL A 1 114 ? 3.763 -5.734 -17.689 1.00 90.00 114 VAL A N 1
ATOM 936 C CA . VAL A 1 114 ? 5.008 -5.043 -18.065 1.00 90.00 114 VAL A CA 1
ATOM 937 C C . VAL A 1 114 ? 6.153 -6.038 -18.241 1.00 90.00 114 VAL A C 1
ATOM 939 O O . VAL A 1 114 ? 6.851 -5.996 -19.250 1.00 90.00 114 VAL A O 1
ATOM 942 N N . GLY A 1 115 ? 6.317 -6.990 -17.316 1.00 88.62 115 GLY A N 1
ATOM 943 C CA . GLY A 1 115 ? 7.360 -8.018 -17.409 1.00 88.62 115 GLY A CA 1
ATOM 944 C C . GLY A 1 115 ? 7.200 -8.992 -18.585 1.00 88.62 115 GLY A C 1
ATOM 945 O O . GLY A 1 115 ? 8.133 -9.731 -18.896 1.00 88.62 115 GLY A O 1
ATOM 946 N N . ARG A 1 116 ? 6.033 -9.019 -19.240 1.00 90.25 116 ARG A N 1
ATOM 947 C CA . ARG A 1 116 ? 5.734 -9.872 -20.401 1.00 90.25 116 ARG A CA 1
ATOM 948 C C . ARG A 1 116 ? 5.569 -9.097 -21.707 1.00 90.25 116 ARG A C 1
ATOM 950 O O . ARG A 1 116 ? 5.191 -9.723 -22.694 1.00 90.25 116 ARG A O 1
ATOM 957 N N . ASP A 1 117 ? 5.813 -7.787 -21.697 1.00 86.88 117 ASP A N 1
ATOM 958 C CA . ASP A 1 117 ? 5.538 -6.880 -22.819 1.00 86.88 117 ASP A CA 1
ATOM 959 C C . ASP A 1 117 ? 4.098 -7.027 -23.353 1.00 86.88 117 ASP A C 1
ATOM 961 O O . ASP A 1 117 ? 3.832 -7.175 -24.546 1.00 86.88 117 ASP A O 1
ATOM 965 N N . ARG A 1 118 ? 3.135 -7.076 -22.425 1.00 86.94 118 ARG A N 1
ATOM 966 C CA . ARG A 1 118 ? 1.701 -7.183 -22.720 1.00 86.94 118 ARG A CA 1
ATOM 967 C C . ARG A 1 118 ? 0.970 -5.900 -22.328 1.00 86.94 118 ARG A C 1
ATOM 969 O O . ARG A 1 118 ? 1.417 -5.197 -21.420 1.00 86.94 118 ARG A O 1
ATOM 976 N N . PRO A 1 119 ? -0.184 -5.605 -22.958 1.00 82.94 119 PRO A N 1
ATOM 977 C CA . PRO A 1 119 ? -1.073 -4.552 -22.483 1.00 82.94 119 PRO A CA 1
ATOM 978 C C . PRO A 1 119 ? -1.423 -4.753 -21.006 1.00 82.94 119 PRO A C 1
ATOM 980 O O . PRO A 1 119 ? -1.601 -5.890 -20.560 1.00 82.94 119 PRO A O 1
ATOM 983 N N . SER A 1 120 ? -1.535 -3.653 -20.260 1.00 78.62 120 SER A N 1
ATOM 984 C CA . SER A 1 120 ? -1.998 -3.706 -18.875 1.00 78.62 120 SER A CA 1
ATOM 985 C C . SER A 1 120 ? -3.414 -4.291 -18.807 1.00 78.62 120 SER A C 1
ATOM 987 O O . SER A 1 120 ? -4.196 -4.090 -19.744 1.00 78.62 120 SER A O 1
ATOM 989 N N . PRO A 1 121 ? -3.774 -4.965 -17.702 1.00 79.44 121 PRO A N 1
ATOM 990 C CA . PRO A 1 121 ? -5.156 -5.350 -17.449 1.00 79.44 121 PRO A CA 1
ATOM 991 C C . PRO A 1 121 ? -6.090 -4.139 -17.550 1.00 79.44 121 PRO A C 1
ATOM 993 O O . PRO A 1 121 ? -5.685 -3.003 -17.282 1.00 79.44 121 PRO A O 1
ATOM 996 N N . THR A 1 122 ? -7.340 -4.376 -17.942 1.00 82.81 122 THR A N 1
ATOM 997 C CA . THR A 1 122 ? -8.371 -3.337 -17.905 1.00 82.81 122 THR A CA 1
ATOM 998 C C . THR A 1 122 ? -8.558 -2.880 -16.456 1.00 82.81 122 THR A C 1
ATOM 1000 O O . THR A 1 122 ? -8.768 -3.743 -15.601 1.00 82.81 122 THR A O 1
ATOM 1003 N N . PRO A 1 123 ? -8.493 -1.566 -16.165 1.00 80.88 123 PRO A N 1
ATOM 1004 C CA . PRO A 1 123 ? -8.754 -1.060 -14.826 1.00 80.88 123 PRO A CA 1
ATOM 1005 C C . PRO A 1 123 ? -10.138 -1.498 -14.360 1.00 80.88 123 PRO A C 1
ATOM 1007 O O . PRO A 1 123 ? -11.120 -1.342 -15.091 1.00 80.88 123 PRO A O 1
ATOM 1010 N N . VAL A 1 124 ? -10.212 -2.050 -13.155 1.00 84.06 124 VAL A N 1
ATOM 1011 C CA . VAL A 1 124 ? -11.487 -2.413 -12.546 1.00 84.06 124 VAL A CA 1
ATOM 1012 C C . VAL A 1 124 ? -11.949 -1.249 -11.672 1.00 84.06 124 VAL A C 1
ATOM 1014 O O . VAL A 1 124 ? -11.139 -0.628 -10.989 1.00 84.06 124 VAL A O 1
ATOM 1017 N N . SER A 1 125 ? -13.241 -0.925 -11.717 1.00 92.19 125 SER A N 1
ATOM 1018 C CA . SER A 1 125 ? -13.791 0.175 -10.918 1.00 92.19 125 SER A CA 1
ATOM 1019 C C . SER A 1 125 ? -13.718 -0.124 -9.415 1.00 92.19 125 SER A C 1
ATOM 1021 O O . SER A 1 125 ? -13.886 -1.276 -9.004 1.00 92.19 125 SER A O 1
ATOM 1023 N N . TYR A 1 126 ? -13.497 0.935 -8.633 1.00 95.38 126 TYR A N 1
ATOM 1024 C CA . TYR A 1 126 ? -13.503 0.974 -7.168 1.00 95.38 126 TYR A CA 1
ATOM 1025 C C . TYR A 1 126 ? -14.794 1.595 -6.604 1.00 95.38 126 TYR A C 1
ATOM 1027 O O . TYR A 1 126 ? -14.902 1.792 -5.397 1.00 95.38 126 TYR A O 1
ATOM 1035 N N . ASP A 1 127 ? -15.773 1.930 -7.456 1.00 95.69 127 ASP A N 1
ATOM 1036 C CA . ASP A 1 127 ? -16.970 2.683 -7.049 1.00 95.69 127 ASP A CA 1
ATOM 1037 C C . ASP A 1 127 ? -17.754 1.972 -5.937 1.00 95.69 127 ASP A C 1
ATOM 1039 O O . ASP A 1 127 ? -18.308 2.620 -5.052 1.00 95.69 127 ASP A O 1
ATOM 1043 N N . GLN A 1 128 ? -17.783 0.636 -5.956 1.00 95.38 128 GLN A N 1
ATOM 1044 C CA . GLN A 1 128 ? -18.480 -0.150 -4.942 1.00 95.38 128 GLN A CA 1
ATOM 1045 C C . GLN A 1 128 ? -17.773 -0.088 -3.582 1.00 95.38 128 GLN A C 1
ATOM 1047 O O . GLN A 1 128 ? -18.434 0.078 -2.559 1.00 95.38 128 GLN A O 1
ATOM 1052 N N . GLU A 1 129 ? -16.447 -0.206 -3.555 1.00 96.06 129 GLU A N 1
ATOM 1053 C CA . GLU A 1 129 ? -15.646 -0.098 -2.337 1.00 96.06 129 GLU A CA 1
ATOM 1054 C C . GLU A 1 129 ? -15.689 1.314 -1.771 1.00 96.06 129 GLU A C 1
ATOM 1056 O O . GLU A 1 129 ? -15.845 1.478 -0.564 1.00 96.06 129 GLU A O 1
ATOM 1061 N N . VAL A 1 130 ? -15.600 2.329 -2.635 1.00 96.62 130 VAL A N 1
ATOM 1062 C CA . VAL A 1 130 ? -15.721 3.733 -2.230 1.00 96.62 130 VAL A CA 1
ATOM 1063 C C . VAL A 1 130 ? -17.093 3.979 -1.607 1.00 96.62 130 VAL A C 1
ATOM 1065 O O . VAL A 1 130 ? -17.157 4.478 -0.487 1.00 96.62 130 VAL A O 1
ATOM 1068 N N . ALA A 1 131 ? -18.177 3.541 -2.254 1.00 97.19 131 ALA A N 1
ATOM 1069 C CA . ALA A 1 131 ? -19.525 3.674 -1.704 1.00 97.19 131 ALA A CA 1
ATOM 1070 C C . ALA A 1 131 ? -19.695 2.930 -0.366 1.00 97.19 131 ALA A C 1
ATOM 1072 O O . ALA A 1 131 ? -20.353 3.435 0.544 1.00 97.19 131 ALA A O 1
ATOM 1073 N N . ALA A 1 132 ? -19.088 1.747 -0.213 1.00 97.50 132 ALA A N 1
ATOM 1074 C CA . ALA A 1 132 ? -19.115 1.003 1.046 1.00 97.50 132 ALA A CA 1
ATOM 1075 C C . ALA A 1 132 ? -18.360 1.739 2.167 1.00 97.50 132 ALA A C 1
ATOM 1077 O O . ALA A 1 132 ? -18.858 1.825 3.289 1.00 97.50 132 ALA A O 1
ATOM 1078 N N . ILE A 1 133 ? -17.183 2.301 1.868 1.00 96.81 133 ILE A N 1
ATOM 1079 C CA . ILE A 1 133 ? -16.394 3.093 2.823 1.00 96.81 133 ILE A CA 1
ATOM 1080 C C . ILE A 1 133 ? -17.162 4.352 3.234 1.00 96.81 133 ILE A C 1
ATOM 1082 O O . ILE A 1 133 ? -17.244 4.651 4.423 1.00 96.81 133 ILE A O 1
ATOM 1086 N N . GLU A 1 134 ? -17.754 5.070 2.278 1.00 96.50 134 GLU A N 1
ATOM 1087 C CA . GLU A 1 134 ? -18.580 6.252 2.548 1.00 96.50 134 GLU A CA 1
ATOM 1088 C C . GLU A 1 134 ? -19.785 5.915 3.434 1.00 96.50 134 GLU A C 1
ATOM 1090 O O . GLU A 1 134 ? -20.053 6.629 4.402 1.00 96.50 134 GLU A O 1
ATOM 1095 N N . GLY A 1 135 ? -20.469 4.800 3.158 1.00 96.50 135 GLY A N 1
ATOM 1096 C CA . GLY A 1 135 ? -21.563 4.299 3.989 1.00 96.50 135 GLY A CA 1
ATOM 1097 C C . GLY A 1 135 ? -21.119 3.995 5.422 1.00 96.50 135 GLY A C 1
ATOM 1098 O O . GLY A 1 135 ? -21.706 4.513 6.371 1.00 96.50 135 GLY A O 1
ATOM 1099 N N . ALA A 1 136 ? -20.030 3.240 5.587 1.00 95.06 136 ALA A N 1
ATOM 1100 C CA . ALA A 1 136 ? -19.487 2.907 6.904 1.00 95.06 136 ALA A CA 1
ATOM 1101 C C . ALA A 1 136 ? -19.040 4.157 7.686 1.00 95.06 136 ALA A C 1
ATOM 1103 O O . ALA A 1 136 ? -19.267 4.257 8.892 1.00 95.06 136 ALA A O 1
ATOM 1104 N N . LEU A 1 137 ? -18.438 5.145 7.014 1.00 93.31 137 LEU A N 1
ATOM 1105 C CA . LEU A 1 137 ? -18.081 6.429 7.626 1.00 93.31 137 LEU A CA 1
ATOM 1106 C C . LEU A 1 137 ? -19.317 7.218 8.068 1.00 93.31 137 LEU A C 1
ATOM 1108 O O . LEU A 1 137 ? -19.314 7.798 9.154 1.00 93.31 137 LEU A O 1
ATOM 1112 N N . HIS A 1 138 ? -20.374 7.224 7.257 1.00 93.38 138 HIS A N 1
ATOM 1113 C CA . HIS A 1 138 ? -21.629 7.885 7.595 1.00 93.38 138 HIS A CA 1
ATOM 1114 C C . HIS A 1 138 ? -22.268 7.265 8.843 1.00 93.38 138 HIS A C 1
ATOM 1116 O O . HIS A 1 138 ? -22.649 7.990 9.763 1.00 93.38 138 HIS A O 1
ATOM 1122 N N . GLU A 1 139 ? -22.329 5.935 8.920 1.00 89.94 139 GLU A N 1
ATOM 1123 C CA . GLU A 1 139 ? -22.835 5.219 10.096 1.00 89.94 139 GLU A CA 1
ATOM 1124 C C . GLU A 1 139 ? -21.992 5.495 11.343 1.00 89.94 139 GLU A C 1
ATOM 1126 O O . GLU A 1 139 ? -22.538 5.761 12.417 1.00 89.94 139 GLU A O 1
ATOM 1131 N N . LEU A 1 140 ? -20.661 5.510 11.205 1.00 88.38 140 LEU A N 1
ATOM 1132 C CA . LEU A 1 140 ? -19.765 5.874 12.299 1.00 88.38 140 LEU A CA 1
ATOM 1133 C C . LEU A 1 140 ? -20.062 7.286 12.807 1.00 88.38 140 LEU A C 1
ATOM 1135 O O . LEU A 1 140 ? -20.223 7.458 14.010 1.00 88.38 140 LEU A O 1
ATOM 1139 N N . GLN A 1 141 ? -20.211 8.277 11.929 1.00 84.81 141 GLN A N 1
ATOM 1140 C CA . GLN A 1 141 ? -20.522 9.655 12.328 1.00 84.81 141 GLN A CA 1
ATOM 1141 C C . GLN A 1 141 ? -21.873 9.783 13.050 1.00 84.81 141 GLN A C 1
ATOM 1143 O O . GLN A 1 141 ? -21.972 10.541 14.013 1.00 84.81 141 GLN A O 1
ATOM 1148 N N . HIS A 1 142 ? -22.892 9.026 12.632 1.00 80.88 142 HIS A N 1
ATOM 1149 C CA . HIS A 1 142 ? -24.219 9.046 13.262 1.00 80.88 142 HIS A CA 1
ATOM 1150 C C . HIS A 1 142 ? -24.235 8.343 14.624 1.00 80.88 142 HIS A C 1
ATOM 1152 O O . HIS A 1 142 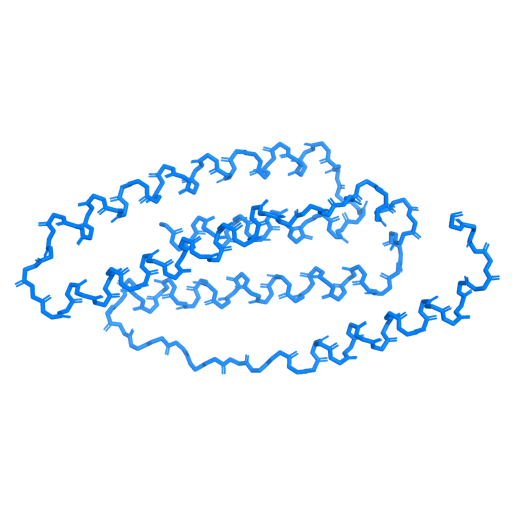? -24.893 8.804 15.557 1.00 80.88 142 HIS A O 1
ATOM 1158 N N . ASN A 1 143 ? -23.478 7.255 14.763 1.00 70.88 143 ASN A N 1
ATOM 1159 C CA . ASN A 1 143 ? -23.383 6.503 16.013 1.00 70.88 143 ASN A CA 1
ATOM 1160 C C . ASN A 1 143 ? -22.453 7.182 17.044 1.00 70.88 143 ASN A C 1
ATOM 1162 O O . ASN A 1 143 ? -22.595 6.946 18.243 1.00 70.88 143 ASN A O 1
ATOM 1166 N N . HIS A 1 144 ? -21.538 8.059 16.607 1.00 58.81 144 HIS A N 1
ATOM 1167 C CA . HIS A 1 144 ? -20.539 8.746 17.440 1.00 58.81 144 HIS A CA 1
ATOM 1168 C C . HIS A 1 144 ? -20.958 10.149 17.937 1.00 58.81 144 HIS A C 1
ATOM 1170 O O . HIS A 1 144 ? -20.101 11.004 18.162 1.00 58.81 144 HIS A O 1
ATOM 1176 N N . HIS A 1 145 ? -22.237 10.398 18.249 1.00 50.62 145 HIS A N 1
ATOM 1177 C CA . HIS A 1 145 ? -22.663 11.583 19.031 1.00 50.62 145 HIS A CA 1
ATOM 1178 C C . HIS A 1 145 ? -22.119 11.620 20.492 1.00 50.62 145 HIS A C 1
ATOM 1180 O O . HIS A 1 145 ? -22.684 12.295 21.351 1.00 50.62 145 HIS A O 1
ATOM 1186 N N . GLY A 1 146 ? -21.024 10.912 20.803 1.00 45.75 146 GLY A N 1
ATOM 1187 C CA . GLY A 1 146 ? -20.482 10.747 22.156 1.00 45.75 146 GLY A CA 1
ATOM 1188 C C . GLY A 1 146 ? -18.955 10.650 22.280 1.00 45.75 146 GLY A C 1
ATOM 1189 O O . GLY A 1 146 ? -18.492 10.246 23.343 1.00 45.75 146 GLY A O 1
ATOM 1190 N N . VAL A 1 147 ? -18.163 11.007 21.261 1.00 49.97 147 VAL A N 1
ATOM 1191 C CA . VAL A 1 147 ? -16.694 11.106 21.404 1.00 49.97 147 VAL A CA 1
ATOM 1192 C C . VAL A 1 147 ? -16.275 12.579 21.398 1.00 49.97 147 VAL A C 1
ATOM 1194 O O . VAL A 1 147 ? -16.637 13.297 20.465 1.00 49.97 147 VAL A O 1
ATOM 1197 N N . PRO A 1 148 ? -15.565 13.065 22.435 1.00 44.66 148 PRO A N 1
ATOM 1198 C CA . PRO A 1 148 ? -15.081 14.435 22.464 1.00 44.66 148 PRO A CA 1
ATOM 1199 C C . PRO A 1 148 ? -13.941 14.592 21.453 1.00 44.66 148 PRO A C 1
ATOM 1201 O O . PRO A 1 148 ? -13.022 13.774 21.413 1.00 44.66 148 PRO A O 1
ATOM 1204 N N . ILE A 1 149 ? -14.048 15.639 20.638 1.00 47.19 149 ILE A N 1
ATOM 1205 C CA . ILE A 1 149 ? -12.971 16.161 19.788 1.00 47.19 149 ILE A CA 1
ATOM 1206 C C . ILE A 1 149 ? -11.948 16.867 20.680 1.00 47.19 149 ILE A C 1
ATOM 1208 O O . ILE A 1 149 ? -12.397 17.570 21.617 1.00 47.19 149 ILE A O 1
#

Foldseek 3Di:
DLLLLLQLLLLVLVLLALVDDPVVSVVSNVVSLVVVVVVLVVLVCVLVVPVPDPVSVVSVVVSVVSVVVSVVVVPPPDPSVVCCVPCNPQVLSVLSSVVSNVVSVQSVQQVVCVVVVHDGPDDDDCVVSVVVNVVSVVVCVVVPPDDDD

Sequence (149 aa):
CLYELAVYVECKAGFYDASKDFDEQFNALVRQQIAVADKQQVARDFVFRDNRTTSDGRLVQIHMRMLDIYEYLLSSNTDYPLLRQWLADAEVMRLLRDVIERLRMDIEGVAYAVGRDRPSPTPVSYDQEVAAIEGALHELQHNHHGVPI

Organism: Escherichia coli (NCBI:txid562)

Radius of gyration: 18.08 Å; chains: 1; bounding box: 45×26×51 Å

InterPro domains:
  IPR032692 Integral membrane protein YccS, N-terminal [PF12805] (2-143)